Pro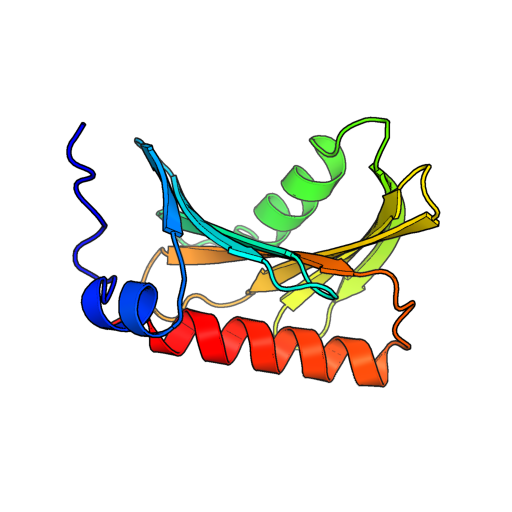tein AF-Q7P799-F1 (afdb_monomer)

Secondary structure (DSSP, 8-state):
------TTB-HHHHHHTT-EEEEEETTEEEEEEE-SSEEEEEEEEE----TTHHHHHHHHHHHHS-TTSEEEEEEE-SSEEEEEEE-TTS-EEEEEEESS-SSTTEEEEEEEEES----HHHHHHHHHHHHHHHHTTB-

Sequence (139 aa):
MSFAAPKYVDMAKLQKNSYQIIQDEEGAFLFGKSTEDVGLTVALFDVPESKDTAKKLSEEVKTTAPAEQKYVSSRENKRAYIIKFKAKDGSYTYSFVGKKPKVKNCYISTLYITNKDFKDNELDKVADQTLNEIESYLK

Radius of gyration: 14.43 Å; Cα contacts (8 Å, |Δi|>4): 246; chains: 1; bounding box: 33×35×35 Å

Nearest PDB structures (foldseek):
  6pny-assembly1_A  TM=4.634E-01  e=9.383E-03  Francisella tularensis subsp. tularensis SCHU S4
  2mj7-assembly1_A  TM=3.696E-01  e=4.442E-02  Homo sapiens
  4fpw-assembly3_A  TM=4.073E-01  e=7.739E-02  Micromonospora echinospora
  8h0h-assembly2_B  TM=2.767E-01  e=8.181E-02  Mycobacterium tuberculosis H37Rv
  2luz-assembly1_A  TM=3.361E-01  e=3.872E-01  Micromonospora echinospora

Foldseek 3Di:
DDAPDDPQFQPVLCVVVVKDFPDRDPFWTWIWHDDPFKTKIKIWGQAADDQCPLVVVLVCCVVVPDPQFAWDDWDDDPFFTWTWTAGPVQKIWIWTWGNDDPDHSTTMIMIMIGNDDDDPVVVVVVNVVVVVSRVVRGD

Structure (mmCIF, N/CA/C/O backbone):
data_AF-Q7P799-F1
#
_entry.id   AF-Q7P799-F1
#
loop_
_atom_site.group_PDB
_atom_site.id
_atom_site.type_symbol
_atom_site.label_atom_id
_atom_site.label_alt_id
_atom_site.label_comp_id
_atom_site.label_asym_id
_atom_site.label_entity_id
_atom_site.label_seq_id
_atom_site.pdbx_PDB_ins_code
_atom_site.Cartn_x
_atom_site.Cartn_y
_atom_site.Cartn_z
_atom_site.occupancy
_atom_site.B_iso_or_equiv
_atom_site.auth_seq_id
_atom_s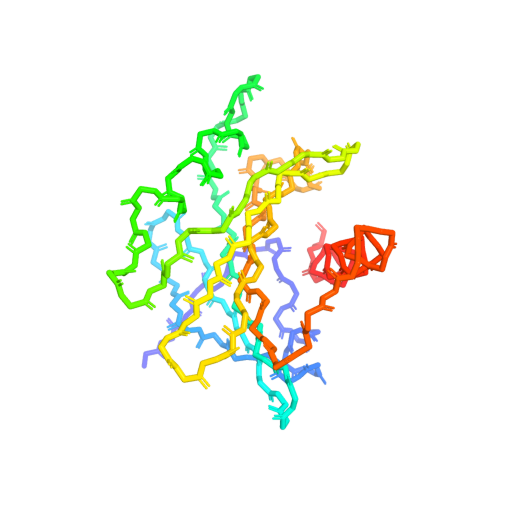ite.auth_comp_id
_atom_site.auth_asym_id
_atom_site.auth_atom_id
_atom_site.pdbx_PDB_model_num
ATOM 1 N N . MET A 1 1 ? 5.421 -20.404 16.825 1.00 46.44 1 MET A N 1
ATOM 2 C CA . MET A 1 1 ? 5.151 -18.976 17.093 1.00 46.44 1 MET A CA 1
ATOM 3 C C . MET A 1 1 ? 3.680 -18.737 16.795 1.00 46.44 1 MET A C 1
ATOM 5 O O . MET A 1 1 ? 3.229 -19.193 15.754 1.00 46.44 1 MET A O 1
ATOM 9 N N . SER A 1 2 ? 2.924 -18.153 17.727 1.00 55.91 2 SER A N 1
ATOM 10 C CA . SER A 1 2 ? 1.514 -17.792 17.521 1.00 55.91 2 SER A CA 1
ATOM 11 C C . SER A 1 2 ? 1.450 -16.281 17.373 1.00 55.91 2 SER A C 1
ATOM 13 O O . SER A 1 2 ? 1.871 -15.579 18.286 1.00 55.91 2 SER A O 1
ATOM 15 N N . PHE A 1 3 ? 0.956 -15.803 16.238 1.00 61.03 3 PHE A N 1
ATOM 16 C CA . PHE A 1 3 ? 0.707 -14.385 15.999 1.00 61.03 3 PHE A CA 1
ATOM 17 C C . PHE A 1 3 ? -0.604 -13.985 16.702 1.00 61.03 3 PHE A C 1
ATOM 19 O O . PHE A 1 3 ? -1.606 -14.698 16.594 1.00 61.03 3 PHE A O 1
ATOM 26 N N . ALA A 1 4 ? -0.591 -12.893 17.461 1.00 69.44 4 ALA A N 1
ATOM 27 C CA . ALA A 1 4 ? -1.755 -12.305 18.110 1.00 69.44 4 ALA A CA 1
ATOM 28 C C . ALA A 1 4 ? -2.288 -11.154 17.244 1.00 69.44 4 ALA A C 1
ATOM 30 O O . ALA A 1 4 ? -2.202 -9.986 17.614 1.00 69.44 4 ALA A O 1
ATOM 31 N N . ALA A 1 5 ? -2.865 -11.512 16.093 1.00 77.75 5 ALA A N 1
ATOM 32 C CA . ALA A 1 5 ? -3.353 -10.540 15.123 1.00 77.75 5 ALA A CA 1
ATOM 33 C C . ALA A 1 5 ? -4.282 -9.479 15.756 1.00 77.75 5 ALA A C 1
ATOM 35 O O . ALA A 1 5 ? -5.080 -9.812 16.648 1.00 77.75 5 ALA A O 1
ATOM 36 N N . PRO A 1 6 ? -4.255 -8.220 15.273 1.00 87.56 6 PRO A N 1
ATOM 37 C CA . PRO A 1 6 ? -5.091 -7.164 15.821 1.00 87.56 6 PRO A CA 1
ATOM 38 C C . PRO A 1 6 ? -6.576 -7.539 15.793 1.00 87.56 6 PRO A C 1
ATOM 40 O O . PRO A 1 6 ? -7.081 -8.100 14.821 1.00 87.56 6 PRO A O 1
ATOM 43 N N . LYS A 1 7 ? -7.318 -7.186 16.851 1.00 89.81 7 LYS A N 1
ATOM 44 C CA . LYS A 1 7 ? -8.736 -7.578 17.013 1.00 89.81 7 LYS A CA 1
ATOM 45 C C . LYS A 1 7 ? -9.636 -7.123 15.859 1.00 89.81 7 LYS A C 1
ATOM 47 O O . LYS A 1 7 ? -10.651 -7.765 15.582 1.00 89.81 7 LYS A O 1
ATOM 52 N N . TYR A 1 8 ? -9.262 -6.022 15.210 1.00 91.44 8 TYR A N 1
ATOM 53 C CA . TYR A 1 8 ? -9.966 -5.445 14.069 1.00 91.44 8 TYR A CA 1
ATOM 54 C C . TYR A 1 8 ? -9.675 -6.161 12.740 1.00 91.44 8 TYR A C 1
ATOM 56 O O . TYR A 1 8 ? -10.286 -5.816 11.737 1.00 91.44 8 TYR A O 1
ATOM 64 N N . VAL A 1 9 ? -8.791 -7.163 12.703 1.00 94.06 9 VAL A N 1
ATOM 65 C CA . VAL A 1 9 ? -8.484 -7.942 11.496 1.00 94.06 9 VAL A CA 1
ATOM 66 C C . VAL A 1 9 ? -9.323 -9.226 11.453 1.00 94.06 9 VAL A C 1
ATOM 68 O O . VAL A 1 9 ? -9.458 -9.965 12.434 1.00 94.06 9 VAL A O 1
ATOM 71 N N . ASP A 1 10 ? -9.911 -9.514 10.294 1.00 95.38 10 ASP A N 1
ATOM 72 C CA . ASP A 1 10 ? -10.572 -10.781 9.988 1.00 95.38 10 ASP A CA 1
ATOM 73 C C . ASP A 1 10 ? -9.571 -11.798 9.421 1.00 95.38 10 ASP A C 1
ATOM 75 O O . ASP A 1 10 ? -9.376 -11.935 8.210 1.00 95.38 10 ASP A O 1
ATOM 79 N N . MET A 1 11 ? -8.944 -12.540 10.334 1.00 93.25 11 MET A N 1
ATOM 80 C CA . MET A 1 11 ? -7.958 -13.571 10.008 1.00 93.25 11 MET A CA 1
ATOM 81 C C . MET A 1 11 ? -8.518 -14.702 9.146 1.00 93.25 11 MET A C 1
ATOM 83 O O . MET A 1 11 ? -7.819 -15.200 8.264 1.00 93.25 11 MET A O 1
ATOM 87 N N . ALA A 1 12 ? -9.781 -15.085 9.357 1.00 93.69 12 ALA A N 1
ATOM 88 C CA . ALA A 1 12 ? -10.413 -16.138 8.571 1.00 93.69 12 ALA A CA 1
ATOM 89 C C . ALA A 1 12 ? -10.582 -15.690 7.114 1.00 93.69 12 ALA A C 1
ATOM 91 O O . ALA A 1 12 ? -10.319 -16.455 6.183 1.00 93.69 12 ALA A O 1
ATOM 92 N N . LYS A 1 13 ? -10.967 -14.426 6.905 1.00 96.00 13 LYS A N 1
ATOM 93 C CA . LYS A 1 13 ? -11.105 -13.855 5.566 1.00 96.00 13 LYS A CA 1
ATOM 94 C C . LYS A 1 13 ? -9.753 -13.654 4.875 1.00 96.00 13 LYS A C 1
ATOM 96 O O . LYS A 1 13 ? -9.669 -13.934 3.680 1.00 96.00 13 LYS A O 1
ATOM 101 N N . LEU A 1 14 ? -8.702 -13.251 5.596 1.00 95.12 14 LEU A N 1
ATOM 102 C CA . LEU A 1 14 ? -7.339 -13.184 5.049 1.00 95.12 14 LEU A CA 1
ATOM 103 C C . LEU A 1 14 ? -6.858 -14.553 4.552 1.00 95.12 14 LEU A C 1
ATOM 105 O O . LEU A 1 14 ? -6.483 -14.686 3.387 1.00 95.12 14 LEU A O 1
ATOM 109 N N . GLN A 1 15 ? -6.943 -15.580 5.403 1.00 93.31 15 GLN A N 1
ATOM 110 C CA . GLN A 1 15 ? -6.525 -16.943 5.060 1.00 93.31 15 GLN A CA 1
ATOM 111 C C . GLN A 1 15 ? -7.315 -17.503 3.873 1.00 93.31 15 GLN A C 1
ATOM 113 O O . GLN A 1 15 ? -6.733 -18.090 2.962 1.00 93.31 15 GLN A O 1
ATOM 118 N N . LYS A 1 16 ? -8.635 -17.270 3.837 1.00 95.94 16 LYS A N 1
ATOM 119 C CA . LYS A 1 16 ? -9.497 -17.684 2.719 1.00 95.94 16 LYS A CA 1
ATOM 120 C C . LYS A 1 16 ? -9.078 -17.062 1.381 1.00 95.94 16 LYS A C 1
ATOM 122 O O . LYS A 1 16 ? -9.276 -17.689 0.347 1.00 95.94 16 LYS A O 1
ATOM 127 N N . ASN A 1 17 ? -8.504 -15.859 1.399 1.00 95.56 17 ASN A N 1
ATOM 128 C CA . ASN A 1 17 ? -7.997 -15.161 0.212 1.00 95.56 17 ASN A CA 1
ATOM 129 C C . ASN A 1 17 ? -6.475 -15.319 0.036 1.00 95.56 17 ASN A C 1
ATOM 131 O O . ASN A 1 17 ? -5.833 -14.491 -0.610 1.00 95.56 17 ASN A O 1
ATOM 135 N N . SER A 1 18 ? -5.903 -16.384 0.610 1.00 95.00 18 SER A N 1
ATOM 136 C CA . SER A 1 18 ? -4.503 -16.793 0.441 1.00 95.00 18 SER A CA 1
ATOM 137 C C . SER A 1 18 ? -3.462 -15.798 0.964 1.00 95.00 18 SER A C 1
ATOM 139 O O . SER A 1 18 ? -2.301 -15.860 0.562 1.00 95.00 18 SER A O 1
ATOM 141 N N . TYR A 1 19 ? -3.844 -14.909 1.883 1.00 96.31 19 TYR A N 1
ATOM 142 C CA . TYR A 1 19 ? -2.875 -14.086 2.598 1.00 96.31 19 TYR A CA 1
ATOM 143 C C . TYR A 1 19 ? -2.199 -14.874 3.715 1.00 96.31 19 TYR A C 1
ATOM 145 O O . TYR A 1 19 ? -2.831 -15.642 4.445 1.00 96.31 19 TYR A O 1
ATOM 153 N N . GLN A 1 20 ? -0.907 -14.621 3.873 1.00 94.25 20 GLN A N 1
ATOM 154 C CA . GLN A 1 20 ? -0.070 -15.160 4.930 1.00 94.25 20 GLN A CA 1
ATOM 155 C C . GLN A 1 20 ? 0.423 -14.021 5.815 1.00 94.25 20 GLN A C 1
ATOM 157 O O . GLN A 1 20 ? 0.729 -12.932 5.328 1.00 94.25 20 GLN A O 1
ATOM 162 N N . ILE A 1 21 ? 0.500 -14.277 7.118 1.00 93.44 21 ILE A N 1
ATOM 163 C CA . ILE A 1 21 ? 1.102 -13.346 8.074 1.00 93.44 21 ILE A CA 1
ATOM 164 C C . ILE A 1 21 ? 2.613 -13.378 7.855 1.00 93.44 21 ILE A C 1
ATOM 166 O O . ILE A 1 21 ? 3.205 -14.456 7.827 1.00 93.44 21 ILE A O 1
ATOM 170 N N . ILE A 1 22 ? 3.212 -12.204 7.688 1.00 91.12 22 ILE A N 1
ATOM 171 C CA . ILE A 1 22 ? 4.656 -12.032 7.511 1.00 91.12 22 ILE A CA 1
ATOM 172 C C . ILE A 1 22 ? 5.289 -11.660 8.853 1.00 91.12 22 ILE A C 1
ATOM 174 O O . ILE A 1 22 ? 6.295 -12.247 9.241 1.00 91.12 22 ILE A O 1
ATOM 178 N N . GLN A 1 23 ? 4.683 -10.709 9.566 1.00 84.44 23 GLN A N 1
ATOM 179 C CA . GLN A 1 23 ? 5.167 -10.204 10.848 1.00 84.44 23 GLN A CA 1
ATOM 180 C C . GLN A 1 23 ? 3.986 -9.678 11.662 1.00 84.44 23 GLN A C 1
ATOM 182 O O . GLN A 1 23 ? 3.041 -9.114 11.114 1.00 84.44 23 GLN A O 1
ATOM 187 N N . ASP A 1 24 ? 4.045 -9.864 12.970 1.00 80.62 24 ASP A N 1
ATOM 188 C CA . ASP A 1 24 ? 3.067 -9.347 13.922 1.00 80.62 24 ASP A CA 1
ATOM 189 C C . ASP A 1 24 ? 3.848 -8.944 15.170 1.00 80.62 24 ASP A C 1
ATOM 191 O O . ASP A 1 24 ? 4.153 -9.765 16.036 1.00 80.62 24 ASP A O 1
ATOM 195 N N . GLU A 1 25 ? 4.293 -7.691 15.160 1.00 72.38 25 GLU A N 1
ATOM 196 C CA . GLU A 1 25 ? 5.135 -7.085 16.185 1.00 72.38 25 GLU A CA 1
ATOM 197 C C . GLU A 1 25 ? 4.567 -5.722 16.591 1.00 72.38 25 GLU A C 1
ATOM 199 O O . GLU A 1 25 ? 3.661 -5.170 15.958 1.00 72.38 25 GLU A O 1
ATOM 204 N N . GLU A 1 26 ? 5.097 -5.172 17.681 1.00 70.12 26 GLU A N 1
ATOM 205 C CA . GLU A 1 26 ? 4.649 -3.896 18.225 1.00 70.12 26 GLU A CA 1
ATOM 206 C C . GLU A 1 26 ? 4.821 -2.767 17.190 1.00 70.12 26 GLU A C 1
ATOM 208 O O . GLU A 1 26 ? 5.923 -2.468 16.737 1.00 70.12 26 GLU A O 1
ATOM 213 N N . GLY A 1 27 ? 3.702 -2.152 16.795 1.00 75.50 27 GLY A N 1
ATOM 214 C CA . GLY A 1 27 ? 3.656 -1.017 15.868 1.00 75.50 27 GLY A CA 1
ATOM 215 C C . GLY A 1 27 ? 3.226 -1.343 14.432 1.00 75.50 27 GLY A C 1
ATOM 216 O O . GLY A 1 27 ? 2.735 -0.437 13.753 1.00 75.50 27 GLY A O 1
ATOM 217 N N . ALA A 1 28 ? 3.328 -2.597 13.968 1.00 85.00 28 ALA A N 1
ATOM 218 C CA . ALA A 1 28 ? 2.861 -2.966 12.629 1.00 85.00 28 ALA A CA 1
ATOM 219 C C . ALA A 1 28 ? 2.456 -4.443 12.487 1.00 85.00 28 ALA A C 1
ATOM 221 O O . ALA A 1 28 ? 3.198 -5.355 12.846 1.00 85.00 28 ALA A O 1
ATOM 222 N N . PHE A 1 29 ? 1.300 -4.672 11.858 1.00 93.62 29 PHE A N 1
ATOM 223 C CA . PHE A 1 29 ? 0.856 -6.002 11.437 1.00 93.62 29 PHE A CA 1
ATOM 224 C C . PHE A 1 29 ? 1.055 -6.166 9.929 1.00 93.62 29 PHE A C 1
ATOM 226 O O . PHE A 1 29 ? 0.441 -5.441 9.139 1.00 93.62 29 PHE A O 1
ATOM 233 N N . LEU A 1 30 ? 1.918 -7.102 9.529 1.00 95.00 30 LEU A N 1
ATOM 234 C CA . LEU A 1 30 ? 2.277 -7.344 8.137 1.00 95.00 30 LEU A CA 1
ATOM 235 C C . LEU A 1 30 ? 1.735 -8.675 7.641 1.00 95.00 30 LEU A C 1
ATOM 237 O O . LEU A 1 30 ? 1.923 -9.734 8.243 1.00 95.00 30 LEU A O 1
ATOM 241 N N . PHE A 1 31 ? 1.142 -8.631 6.461 1.00 96.44 31 PHE A N 1
ATOM 242 C CA . PHE A 1 31 ? 0.673 -9.812 5.759 1.00 96.44 31 PHE A CA 1
ATOM 243 C C . PHE A 1 31 ? 0.801 -9.606 4.255 1.00 96.44 31 PHE A C 1
ATOM 245 O O . PHE A 1 31 ? 0.886 -8.481 3.764 1.00 96.44 31 PHE A O 1
ATOM 252 N N . GLY A 1 32 ? 0.831 -10.695 3.503 1.00 97.25 32 GLY A N 1
ATOM 253 C CA . GLY A 1 32 ? 0.998 -10.611 2.064 1.00 97.25 32 GLY A CA 1
ATOM 254 C C . GLY A 1 32 ? 0.523 -11.846 1.333 1.00 97.25 32 GLY A C 1
ATOM 255 O O . GLY A 1 32 ? 0.212 -12.875 1.932 1.00 97.25 32 GLY A O 1
ATOM 256 N N . LYS A 1 33 ? 0.440 -11.711 0.018 1.00 96.75 33 LYS A N 1
ATOM 257 C CA . LYS A 1 33 ? 0.169 -12.798 -0.917 1.00 96.75 33 LYS A CA 1
ATOM 258 C C . LYS A 1 33 ? 1.022 -12.589 -2.158 1.00 96.75 33 LYS A C 1
ATOM 260 O O . LYS A 1 33 ? 1.377 -11.459 -2.489 1.00 96.75 33 LYS A O 1
ATOM 265 N N . SER A 1 34 ? 1.306 -13.669 -2.865 1.00 95.38 34 SER A N 1
ATOM 266 C CA . SER A 1 34 ? 1.904 -13.598 -4.191 1.00 95.38 34 SER A CA 1
ATOM 267 C C . SER A 1 34 ? 1.140 -14.507 -5.133 1.00 95.38 34 SER A C 1
ATOM 269 O O . SER A 1 34 ? 0.708 -15.595 -4.759 1.00 95.38 34 SER A O 1
ATOM 271 N N . THR A 1 35 ? 0.990 -14.036 -6.357 1.00 92.94 35 THR A N 1
ATOM 272 C CA . THR A 1 35 ? 0.616 -14.823 -7.532 1.00 92.94 35 THR A CA 1
ATOM 273 C C . THR A 1 35 ? 1.829 -14.881 -8.466 1.00 92.94 35 THR A C 1
ATOM 275 O O . THR A 1 35 ? 2.905 -14.410 -8.092 1.00 92.94 35 THR A O 1
ATOM 278 N N . GLU A 1 36 ? 1.668 -15.442 -9.663 1.00 90.00 36 GLU A N 1
ATOM 279 C CA . GLU A 1 36 ? 2.718 -15.445 -10.689 1.00 90.00 36 GLU A CA 1
ATOM 280 C C . GLU A 1 36 ? 3.070 -14.022 -11.169 1.00 90.00 36 GLU A C 1
ATOM 282 O O . GLU A 1 36 ? 4.240 -13.711 -11.374 1.00 90.00 36 GLU A O 1
ATOM 287 N N . ASP A 1 37 ? 2.075 -13.131 -11.260 1.00 91.75 37 ASP A N 1
ATOM 288 C CA . ASP A 1 3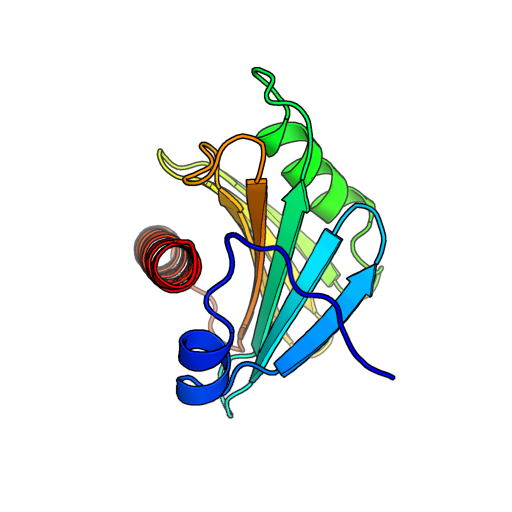7 ? 2.232 -11.792 -11.852 1.00 91.75 37 ASP A CA 1
ATOM 289 C C . ASP A 1 37 ? 2.357 -10.651 -10.833 1.00 91.75 37 ASP A C 1
ATOM 291 O O . ASP A 1 37 ? 2.799 -9.542 -11.166 1.00 91.75 37 ASP A O 1
ATOM 295 N N . VAL A 1 38 ? 1.877 -10.889 -9.610 1.00 95.62 38 VAL A N 1
ATOM 296 C CA . VAL A 1 38 ? 1.691 -9.850 -8.593 1.00 95.62 38 VAL A CA 1
ATOM 297 C C . VAL A 1 38 ? 2.122 -10.348 -7.227 1.00 95.62 38 VAL A C 1
ATOM 299 O O . VAL A 1 38 ? 1.553 -11.315 -6.713 1.00 95.62 38 VAL A O 1
ATOM 302 N N . GLY A 1 39 ? 3.050 -9.618 -6.613 1.00 97.75 39 GLY A N 1
ATOM 303 C CA . GLY A 1 39 ? 3.327 -9.674 -5.182 1.00 97.75 39 GLY A CA 1
ATOM 304 C C . GLY A 1 39 ? 2.614 -8.533 -4.461 1.00 97.75 39 GLY A C 1
ATOM 305 O O . GLY A 1 39 ? 2.614 -7.400 -4.937 1.00 97.75 39 GLY A O 1
ATOM 306 N N . LEU A 1 40 ? 2.007 -8.809 -3.310 1.00 98.19 40 LEU A N 1
ATOM 307 C CA . LEU A 1 40 ? 1.384 -7.790 -2.474 1.00 98.19 40 LEU A CA 1
ATOM 308 C C . LEU A 1 40 ? 1.798 -7.980 -1.020 1.00 98.19 40 LEU A C 1
ATOM 310 O O . LEU A 1 40 ? 1.462 -8.993 -0.407 1.00 98.19 40 LEU A O 1
ATOM 314 N N . THR A 1 41 ? 2.445 -6.962 -0.464 1.00 97.56 41 THR A N 1
ATOM 315 C CA . THR A 1 41 ? 2.721 -6.845 0.971 1.00 97.56 41 THR A CA 1
ATOM 316 C C . THR A 1 41 ? 1.886 -5.712 1.540 1.00 97.56 41 THR A C 1
ATOM 318 O O . THR A 1 41 ? 1.776 -4.650 0.932 1.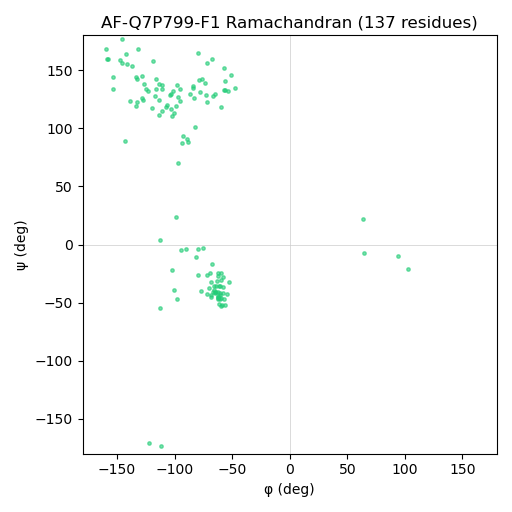00 97.56 41 THR A O 1
ATOM 321 N N . VAL A 1 42 ? 1.303 -5.926 2.711 1.00 97.81 42 VAL A N 1
ATOM 322 C CA . VAL A 1 42 ? 0.467 -4.963 3.423 1.00 97.81 42 VAL A CA 1
ATOM 323 C C . VAL A 1 42 ? 1.038 -4.772 4.815 1.00 97.81 42 VAL A C 1
ATOM 325 O O . VAL A 1 42 ? 1.333 -5.753 5.489 1.00 97.81 42 VAL A O 1
ATOM 328 N N . ALA A 1 43 ? 1.151 -3.521 5.242 1.00 96.12 43 ALA A N 1
ATOM 329 C CA . ALA A 1 43 ? 1.424 -3.134 6.614 1.00 96.12 43 ALA A CA 1
ATOM 330 C C . ALA A 1 43 ? 0.232 -2.337 7.156 1.00 96.12 43 ALA A C 1
ATOM 332 O O . ALA A 1 43 ? -0.215 -1.364 6.537 1.00 96.12 43 ALA A O 1
ATOM 333 N N . LEU A 1 44 ? -0.280 -2.763 8.309 1.00 96.19 44 LEU A N 1
ATOM 334 C CA . LEU A 1 44 ? -1.243 -2.012 9.108 1.00 96.19 44 LEU A CA 1
ATOM 335 C C . LEU A 1 44 ? -0.486 -1.336 10.247 1.00 96.19 44 LEU A C 1
ATOM 337 O O . LEU A 1 44 ? 0.032 -2.025 11.125 1.00 96.19 44 LEU A O 1
ATOM 341 N N . PHE A 1 45 ? -0.420 -0.009 10.222 1.00 93.69 45 PHE A N 1
ATOM 342 C CA . PHE A 1 45 ? 0.228 0.793 11.257 1.00 93.69 45 PHE A CA 1
ATOM 343 C C . PHE A 1 45 ? -0.816 1.328 12.227 1.00 93.69 45 PHE A C 1
ATOM 345 O O . PHE A 1 45 ? -1.684 2.092 11.808 1.00 93.69 45 PHE A O 1
ATOM 352 N N . ASP A 1 46 ? -0.718 0.959 13.505 1.00 91.25 46 ASP A N 1
ATOM 353 C CA . ASP A 1 46 ? -1.541 1.536 14.574 1.00 91.25 46 ASP A CA 1
ATOM 354 C C 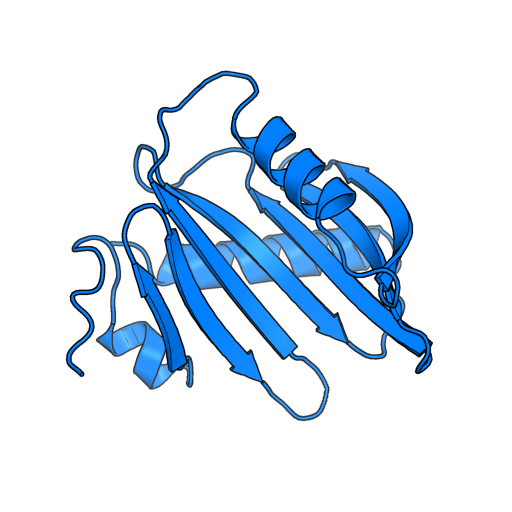. ASP A 1 46 ? -0.827 2.763 15.149 1.00 91.25 46 ASP A C 1
ATOM 356 O O . ASP A 1 46 ? 0.031 2.668 16.028 1.00 91.25 46 ASP A O 1
ATOM 360 N N . VAL A 1 47 ? -1.123 3.928 14.574 1.00 91.44 47 VAL A N 1
ATOM 361 C CA . VAL A 1 47 ? -0.463 5.194 14.899 1.00 91.44 47 VAL A CA 1
ATOM 362 C C . VAL A 1 47 ? -1.489 6.311 15.090 1.00 91.44 47 VAL A C 1
ATOM 364 O O . VAL A 1 47 ? -2.489 6.363 14.368 1.00 91.44 47 VAL A O 1
ATOM 367 N N . PRO A 1 48 ? -1.263 7.256 16.024 1.00 90.62 48 PRO A N 1
ATOM 368 C CA . PRO A 1 48 ? -2.185 8.362 16.239 1.00 90.62 48 PRO A CA 1
ATOM 369 C C . PRO A 1 48 ? -2.496 9.136 14.953 1.00 90.62 48 PRO A C 1
ATOM 371 O O . PRO A 1 48 ? -1.606 9.532 14.189 1.00 90.62 48 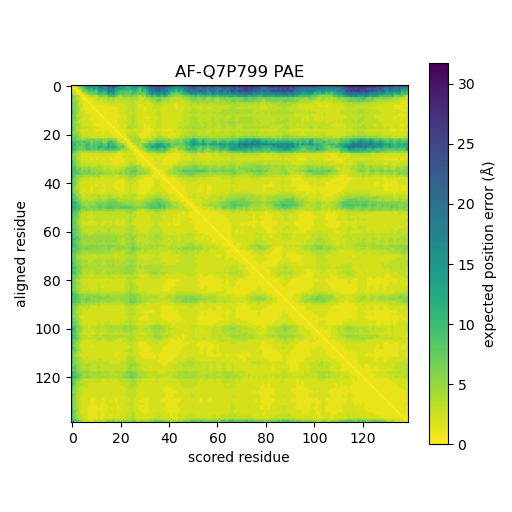PRO A O 1
ATOM 374 N N . GLU A 1 49 ? -3.784 9.384 14.724 1.00 90.69 49 GLU A N 1
ATOM 375 C CA . GLU A 1 49 ? -4.224 10.188 13.591 1.00 90.69 49 GLU A CA 1
ATOM 376 C C . GLU A 1 49 ? -3.773 11.646 13.732 1.00 90.69 49 GLU A C 1
ATOM 378 O O . GLU A 1 49 ? -4.036 12.323 14.725 1.00 90.69 49 GLU A O 1
ATOM 383 N N . SER A 1 50 ? -3.116 12.146 12.691 1.00 91.88 50 SER A N 1
ATOM 384 C CA . SER A 1 50 ? -2.775 13.553 12.523 1.00 91.88 50 SER A CA 1
ATOM 385 C C . SER A 1 50 ? -2.920 13.929 11.052 1.00 91.88 50 SER A C 1
ATOM 387 O O . SER A 1 50 ? -2.961 13.058 10.180 1.00 91.88 50 SER A O 1
ATOM 389 N N . LYS A 1 51 ? -2.966 15.233 10.762 1.00 88.31 51 LYS A N 1
ATOM 390 C CA . LYS A 1 51 ? -3.120 15.752 9.394 1.00 88.31 51 LYS A CA 1
ATOM 391 C C . LYS A 1 51 ? -2.095 15.171 8.408 1.00 88.31 51 LYS A C 1
ATOM 393 O O . LYS A 1 51 ? -2.424 14.989 7.240 1.00 88.31 51 LYS A O 1
ATOM 398 N N . ASP A 1 52 ? -0.891 14.862 8.887 1.00 94.06 52 ASP A N 1
ATOM 399 C CA . ASP A 1 52 ? 0.241 14.466 8.048 1.00 94.06 52 ASP A CA 1
ATOM 400 C C . ASP A 1 52 ? 0.662 13.000 8.240 1.00 94.06 52 ASP A C 1
ATOM 402 O O . ASP A 1 52 ? 1.635 12.578 7.621 1.00 94.06 52 ASP A O 1
ATOM 406 N N . THR A 1 53 ? -0.043 12.205 9.059 1.00 95.75 53 THR A N 1
ATOM 407 C CA . THR A 1 53 ? 0.375 10.825 9.390 1.00 95.75 53 THR A CA 1
ATOM 408 C C . THR A 1 53 ? 0.555 9.966 8.134 1.00 95.75 53 THR A C 1
ATOM 410 O O . THR A 1 53 ? 1.634 9.424 7.912 1.00 95.75 53 THR A O 1
ATOM 413 N N . ALA A 1 54 ? -0.449 9.910 7.251 1.00 96.81 54 ALA A N 1
ATOM 414 C CA . ALA A 1 54 ? -0.353 9.151 5.999 1.00 96.81 54 ALA A CA 1
ATOM 415 C C . ALA A 1 54 ? 0.762 9.660 5.071 1.00 96.81 54 ALA A C 1
ATOM 417 O O . ALA A 1 54 ? 1.408 8.875 4.377 1.00 96.81 54 ALA A O 1
ATOM 418 N N . LYS A 1 55 ? 0.997 10.977 5.051 1.00 97.31 55 LYS A N 1
ATOM 419 C CA . LYS A 1 55 ? 2.044 11.570 4.220 1.00 97.31 55 LYS A CA 1
ATOM 420 C C . LYS A 1 55 ? 3.428 11.166 4.726 1.00 97.31 55 LYS A C 1
ATOM 422 O O . LYS A 1 55 ? 4.246 10.731 3.925 1.00 97.31 55 LYS A O 1
ATOM 427 N N . LYS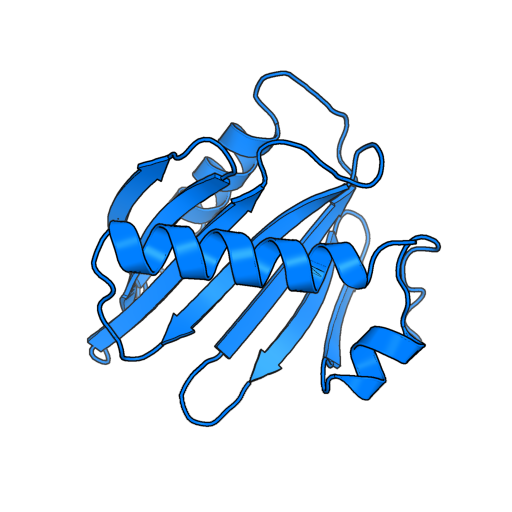 A 1 56 ? 3.650 11.237 6.042 1.00 96.75 56 LYS A N 1
ATOM 428 C CA . LYS A 1 56 ? 4.897 10.806 6.687 1.00 96.75 56 LYS A CA 1
ATOM 429 C C . LYS A 1 56 ? 5.176 9.328 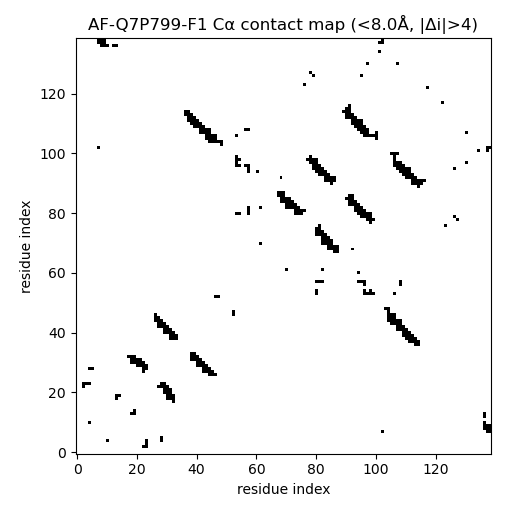6.436 1.00 96.75 56 LYS A C 1
ATOM 431 O O . LYS A 1 56 ? 6.266 9.008 5.988 1.00 96.75 56 LYS A O 1
ATOM 436 N N . LEU A 1 57 ? 4.175 8.456 6.590 1.00 96.75 57 LEU A N 1
ATOM 437 C CA . LEU A 1 57 ? 4.311 7.031 6.260 1.00 96.75 57 LEU A CA 1
ATOM 438 C C . LEU A 1 57 ? 4.703 6.816 4.788 1.00 96.75 57 LEU A C 1
ATOM 440 O O . LEU A 1 57 ? 5.561 5.994 4.479 1.00 96.75 57 LEU A O 1
ATOM 444 N N . SER A 1 58 ? 4.116 7.576 3.858 1.00 97.69 58 SER A N 1
ATOM 445 C CA . SER A 1 58 ? 4.512 7.506 2.447 1.00 97.69 58 SER A CA 1
ATOM 446 C C . SER A 1 58 ? 5.947 7.985 2.217 1.00 97.69 58 SER A C 1
ATOM 448 O O . SER A 1 58 ? 6.660 7.395 1.407 1.00 97.69 58 SER A O 1
ATOM 450 N N . GLU A 1 59 ? 6.368 9.056 2.886 1.00 97.12 59 GLU A N 1
ATOM 451 C CA . GLU A 1 59 ? 7.734 9.576 2.804 1.00 97.12 59 GLU A CA 1
ATOM 452 C C . GLU A 1 59 ? 8.743 8.589 3.402 1.00 97.12 59 GLU A C 1
ATOM 454 O O . GLU A 1 59 ? 9.793 8.371 2.803 1.00 97.12 59 GLU A O 1
ATOM 459 N N . GLU A 1 60 ? 8.399 7.918 4.501 1.00 95.81 60 GLU A N 1
ATOM 460 C CA . GLU A 1 60 ? 9.203 6.854 5.107 1.00 95.81 60 GLU A CA 1
ATOM 461 C C . GLU A 1 60 ? 9.413 5.679 4.151 1.00 95.81 60 GLU A C 1
ATOM 463 O O . GLU A 1 60 ? 10.544 5.223 3.993 1.00 95.81 60 GLU A O 1
ATOM 468 N N . VAL A 1 61 ? 8.381 5.228 3.425 1.00 95.56 61 VAL A N 1
ATOM 469 C CA . VAL A 1 61 ? 8.552 4.186 2.391 1.00 95.56 61 VAL A CA 1
ATOM 470 C C . VAL A 1 61 ? 9.564 4.618 1.325 1.00 95.56 61 VAL A C 1
ATOM 472 O O . VAL A 1 61 ? 10.341 3.803 0.834 1.00 95.56 61 VAL A O 1
ATOM 475 N N . LYS A 1 62 ? 9.591 5.905 0.964 1.00 94.31 62 LYS A N 1
ATOM 476 C CA . LYS A 1 62 ? 10.563 6.437 0.000 1.00 94.31 62 LYS A CA 1
ATOM 477 C C . LYS A 1 62 ? 11.987 6.440 0.541 1.00 94.31 62 LYS A C 1
ATOM 479 O O . LYS A 1 62 ? 12.906 6.124 -0.209 1.00 94.31 62 LYS A O 1
ATOM 484 N N . THR A 1 63 ? 12.177 6.856 1.790 1.00 95.62 63 THR A N 1
ATOM 485 C CA . THR A 1 63 ? 13.508 7.033 2.389 1.00 95.62 63 THR A CA 1
ATOM 486 C C . THR A 1 63 ? 14.122 5.719 2.859 1.00 95.62 63 THR A C 1
ATOM 488 O O . THR A 1 63 ? 15.343 5.604 2.885 1.00 95.62 63 THR A O 1
ATOM 491 N N . THR A 1 64 ? 13.291 4.733 3.195 1.00 94.12 64 THR A N 1
ATOM 492 C CA . THR A 1 64 ? 13.712 3.400 3.657 1.00 94.12 64 THR A CA 1
ATOM 493 C C . THR A 1 64 ? 13.787 2.361 2.539 1.00 94.12 64 THR A C 1
ATOM 495 O O . THR A 1 64 ? 14.222 1.235 2.780 1.00 94.12 64 THR A O 1
ATOM 498 N N . ALA A 1 65 ? 13.388 2.721 1.313 1.00 93.94 65 ALA A N 1
ATOM 499 C CA . ALA A 1 65 ? 13.470 1.833 0.163 1.00 93.94 65 ALA A CA 1
ATOM 500 C C . ALA A 1 65 ? 14.915 1.325 -0.044 1.00 93.94 65 ALA A C 1
ATOM 502 O O . ALA A 1 65 ? 15.851 2.132 -0.048 1.00 93.94 65 ALA A O 1
ATOM 503 N N . PRO A 1 66 ? 15.118 0.010 -0.258 1.00 94.19 66 PRO A N 1
ATOM 504 C CA . PRO A 1 66 ? 16.435 -0.539 -0.571 1.00 94.19 66 PRO A CA 1
ATOM 505 C C . PRO A 1 66 ? 17.049 0.111 -1.816 1.00 94.19 66 PRO A C 1
ATOM 507 O O . PRO A 1 66 ? 16.331 0.492 -2.740 1.00 94.19 66 PRO A O 1
ATOM 510 N N . ALA A 1 67 ? 18.380 0.164 -1.898 1.00 93.19 67 ALA A N 1
ATOM 511 C CA . ALA A 1 67 ? 19.090 0.773 -3.030 1.00 93.19 67 ALA A CA 1
ATOM 512 C C . ALA A 1 67 ? 18.763 0.108 -4.386 1.00 93.19 67 ALA A C 1
ATOM 514 O O . ALA A 1 67 ? 18.876 0.729 -5.447 1.00 93.19 67 ALA A O 1
ATOM 515 N N . GLU A 1 68 ? 18.347 -1.159 -4.364 1.00 94.31 68 GLU A N 1
ATOM 516 C CA . GLU A 1 68 ? 17.879 -1.919 -5.522 1.00 94.31 68 GLU A CA 1
ATOM 517 C C . GLU A 1 68 ? 16.535 -1.420 -6.066 1.00 94.31 68 GLU A C 1
ATOM 519 O O . GLU A 1 68 ? 16.265 -1.619 -7.251 1.00 94.31 68 GLU A O 1
ATOM 524 N N . GLN A 1 69 ? 15.718 -0.765 -5.237 1.00 96.44 69 GLN A N 1
ATOM 525 C CA . GLN A 1 69 ? 14.429 -0.179 -5.596 1.00 96.44 69 GLN A CA 1
ATOM 526 C C . GLN A 1 69 ? 14.626 1.294 -5.969 1.00 96.44 69 GLN A C 1
ATOM 528 O O . GLN A 1 69 ? 14.511 2.201 -5.144 1.00 96.44 69 GLN A O 1
ATOM 533 N N . LYS A 1 70 ? 14.929 1.564 -7.242 1.00 97.50 70 LYS A N 1
ATOM 534 C CA . LYS A 1 70 ? 15.168 2.935 -7.706 1.00 97.50 70 LYS A CA 1
ATOM 535 C C . LYS A 1 70 ? 13.866 3.720 -7.742 1.00 97.50 70 LYS A C 1
ATOM 537 O O . LYS A 1 70 ? 12.937 3.347 -8.453 1.00 97.50 70 LYS A O 1
ATOM 542 N N . TYR A 1 71 ? 13.820 4.839 -7.030 1.00 97.88 71 TYR A N 1
ATOM 543 C CA . TYR A 1 71 ? 12.714 5.788 -7.111 1.00 97.88 71 TYR A CA 1
ATOM 544 C C . TYR A 1 71 ? 12.499 6.281 -8.553 1.00 97.88 71 TYR A C 1
ATOM 546 O O . TYR A 1 71 ? 13.451 6.679 -9.226 1.00 97.88 71 TYR A O 1
ATOM 554 N N . VAL A 1 72 ? 11.243 6.283 -9.008 1.00 97.62 72 VAL A N 1
ATOM 555 C CA . VAL A 1 72 ? 10.835 6.777 -10.333 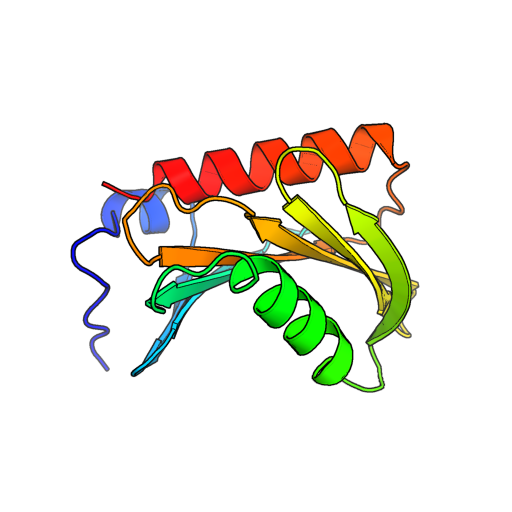1.00 97.62 72 VAL A CA 1
ATOM 556 C C . VAL A 1 72 ? 9.985 8.035 -10.198 1.00 97.62 72 VAL A C 1
ATOM 558 O O . VAL A 1 72 ? 10.295 9.060 -10.801 1.00 97.62 72 VAL A O 1
ATOM 561 N N . SER A 1 73 ? 8.904 7.974 -9.418 1.00 97.31 73 SER A N 1
ATOM 562 C CA . SER A 1 73 ? 7.983 9.100 -9.251 1.00 97.31 73 SER A CA 1
ATOM 563 C C . SER A 1 73 ? 7.159 8.994 -7.967 1.00 97.31 73 SER A C 1
ATOM 565 O O . SER A 1 73 ? 6.983 7.916 -7.399 1.00 97.31 73 SER A O 1
ATOM 567 N N . SER A 1 74 ? 6.631 10.135 -7.527 1.00 97.38 74 SER A N 1
ATOM 568 C CA . SER A 1 74 ? 5.628 10.248 -6.471 1.00 97.38 74 SER A CA 1
ATOM 569 C C . SER A 1 74 ? 4.459 11.057 -7.004 1.00 97.38 74 SER A C 1
ATOM 571 O O . SER A 1 74 ? 4.660 12.081 -7.657 1.00 97.38 74 SER A O 1
ATOM 573 N N . ARG A 1 75 ? 3.244 10.624 -6.686 1.00 96.31 75 ARG A N 1
ATOM 574 C CA . ARG A 1 75 ? 2.026 11.406 -6.893 1.00 96.31 75 ARG A CA 1
ATOM 575 C C . ARG A 1 75 ? 1.028 11.121 -5.782 1.00 96.31 75 ARG A C 1
ATOM 577 O O . ARG A 1 75 ? 1.240 10.259 -4.934 1.00 96.31 75 ARG A O 1
ATOM 584 N N . GLU A 1 76 ? -0.091 11.819 -5.813 1.00 97.19 76 GLU A N 1
ATOM 585 C CA . GLU A 1 76 ? -1.222 11.522 -4.950 1.00 97.19 76 GLU A CA 1
ATOM 586 C C . GLU A 1 76 ? -2.523 11.601 -5.738 1.00 97.19 76 GLU A C 1
ATOM 588 O O . GLU A 1 76 ? -2.633 12.337 -6.717 1.00 97.19 76 GLU A O 1
ATOM 593 N N . ASN A 1 77 ? -3.522 10.857 -5.283 1.00 95.06 77 ASN A N 1
ATOM 594 C CA . ASN A 1 77 ? -4.898 11.013 -5.729 1.00 95.06 77 ASN A CA 1
ATOM 595 C C . ASN A 1 77 ? -5.791 11.309 -4.512 1.00 95.06 77 ASN A C 1
ATOM 597 O O . ASN A 1 77 ? -5.303 11.578 -3.410 1.00 95.06 77 ASN A O 1
ATOM 601 N N . LYS A 1 78 ? -7.118 11.296 -4.673 1.00 95.38 78 LYS A N 1
ATOM 602 C CA . LYS A 1 78 ? -8.035 11.556 -3.545 1.00 95.38 78 LYS A CA 1
ATOM 603 C C . LYS A 1 78 ? -7.919 10.514 -2.424 1.00 95.38 78 LYS A C 1
ATOM 605 O O . LYS A 1 78 ? -8.261 10.827 -1.285 1.00 95.38 78 LYS A O 1
ATOM 610 N N . ARG A 1 79 ? -7.452 9.302 -2.736 1.00 96.44 79 ARG A N 1
ATOM 611 C CA . ARG A 1 79 ? -7.463 8.141 -1.846 1.00 96.44 79 ARG A CA 1
ATOM 612 C C . ARG A 1 79 ? -6.121 7.860 -1.175 1.00 96.44 79 ARG A C 1
ATOM 614 O O . ARG A 1 79 ? -6.115 7.517 0.008 1.00 96.44 79 ARG A O 1
ATOM 621 N N . ALA A 1 80 ? -5.014 8.020 -1.895 1.00 98.12 80 ALA A N 1
ATOM 622 C CA . ALA A 1 80 ? -3.704 7.539 -1.477 1.00 98.12 80 ALA A CA 1
ATOM 623 C C . ALA A 1 80 ? -2.548 8.450 -1.913 1.00 98.12 80 ALA A C 1
ATOM 625 O O . ALA A 1 80 ? -2.644 9.196 -2.895 1.00 98.12 80 ALA A O 1
ATOM 626 N N . TYR A 1 81 ? -1.444 8.347 -1.177 1.00 98.50 81 TYR A N 1
ATOM 627 C CA . TYR A 1 81 ? -0.115 8.701 -1.669 1.00 98.50 81 TYR A CA 1
ATOM 628 C C . TYR A 1 81 ? 0.460 7.509 -2.428 1.00 98.50 81 TYR A C 1
ATOM 630 O O . TYR A 1 81 ? 0.307 6.368 -1.988 1.00 98.50 81 TYR A O 1
ATOM 638 N N . ILE A 1 82 ? 1.075 7.774 -3.580 1.00 98.50 82 ILE A N 1
ATOM 639 C CA . ILE A 1 82 ? 1.533 6.742 -4.506 1.00 98.50 82 ILE A CA 1
ATOM 640 C C . ILE A 1 82 ? 2.992 6.987 -4.858 1.00 98.50 82 ILE A C 1
ATOM 642 O O . ILE A 1 82 ? 3.348 8.066 -5.338 1.00 98.50 82 ILE A O 1
ATOM 646 N N . ILE A 1 83 ? 3.830 5.971 -4.664 1.00 98.50 83 ILE A N 1
ATOM 647 C CA . ILE A 1 83 ? 5.245 6.015 -5.042 1.00 98.50 83 ILE A CA 1
ATOM 648 C C . ILE A 1 83 ? 5.548 4.865 -5.983 1.00 98.50 83 ILE A C 1
ATOM 650 O O . ILE A 1 83 ? 5.187 3.726 -5.710 1.00 98.50 83 ILE A O 1
ATOM 654 N N . LYS A 1 84 ? 6.221 5.170 -7.089 1.00 98.38 84 LYS A N 1
ATOM 655 C CA . LYS A 1 84 ? 6.689 4.188 -8.059 1.00 98.38 84 LYS A CA 1
ATOM 656 C C . LYS A 1 84 ? 8.190 3.987 -7.894 1.00 98.38 84 LYS A C 1
ATOM 658 O O . LYS A 1 84 ? 8.958 4.952 -7.954 1.00 98.38 84 LYS A O 1
ATOM 663 N N . PHE A 1 85 ? 8.591 2.731 -7.776 1.00 98.44 85 PHE A N 1
ATOM 664 C CA . PHE A 1 85 ? 9.974 2.281 -7.832 1.00 98.44 85 PHE A CA 1
ATOM 665 C C . PHE A 1 85 ? 10.169 1.327 -9.008 1.00 98.44 85 PHE A C 1
ATOM 667 O O . PHE A 1 85 ? 9.217 0.710 -9.491 1.00 98.44 85 PHE A O 1
ATOM 674 N N . LYS A 1 86 ? 11.415 1.202 -9.457 1.00 98.06 86 LYS A N 1
ATOM 675 C CA . LYS A 1 86 ? 11.842 0.220 -10.447 1.00 98.06 86 LYS A CA 1
ATOM 676 C C . LYS A 1 86 ? 13.030 -0.565 -9.909 1.00 98.06 86 LYS A C 1
ATOM 678 O O . LYS A 1 86 ? 14.049 0.024 -9.542 1.00 98.06 86 LYS A O 1
ATOM 683 N N . ALA A 1 87 ? 12.893 -1.881 -9.880 1.00 96.69 87 ALA A N 1
ATOM 684 C CA . ALA A 1 87 ? 13.948 -2.790 -9.472 1.00 96.69 87 ALA A CA 1
ATOM 685 C C . ALA A 1 87 ? 14.967 -3.014 -10.604 1.00 96.69 87 ALA A C 1
ATOM 687 O O . ALA A 1 87 ? 14.725 -2.698 -11.774 1.00 96.69 87 ALA A O 1
ATOM 688 N N . LYS A 1 88 ? 16.135 -3.570 -10.259 1.00 93.44 88 LYS A N 1
ATOM 689 C CA . LYS A 1 88 ? 17.199 -3.888 -11.232 1.00 93.44 88 LYS A CA 1
ATOM 690 C C . LYS A 1 88 ? 16.774 -4.932 -12.271 1.00 93.44 88 LYS A C 1
ATOM 692 O O . LYS A 1 88 ? 17.241 -4.857 -13.402 1.00 93.44 88 LYS A O 1
ATOM 697 N N . ASP A 1 89 ? 15.902 -5.863 -11.895 1.00 93.44 89 ASP A N 1
ATOM 698 C CA . ASP A 1 89 ? 15.354 -6.900 -12.781 1.00 93.44 89 ASP A CA 1
ATOM 699 C C . ASP A 1 89 ? 14.285 -6.372 -13.758 1.00 93.44 89 ASP A C 1
ATOM 701 O O . ASP A 1 89 ? 13.814 -7.105 -14.622 1.00 93.44 89 ASP A O 1
ATOM 705 N N . GLY A 1 90 ? 13.936 -5.085 -13.662 1.00 95.38 90 GLY A N 1
ATOM 706 C CA . GLY A 1 90 ? 12.957 -4.431 -14.520 1.00 95.38 90 GLY A CA 1
ATOM 707 C C . GLY A 1 90 ? 11.540 -4.400 -13.953 1.00 95.38 90 GLY A C 1
ATOM 708 O O . GLY A 1 90 ? 10.727 -3.653 -14.500 1.00 95.38 90 GLY A O 1
ATOM 709 N N . SER A 1 91 ? 11.264 -5.119 -12.860 1.00 96.94 91 SER A N 1
ATOM 710 C CA . SER A 1 91 ? 9.971 -5.083 -12.177 1.00 96.94 91 SER A CA 1
ATOM 711 C C . SER A 1 91 ? 9.707 -3.723 -11.519 1.00 96.94 91 SER A C 1
ATOM 713 O O . SER A 1 91 ? 10.611 -2.912 -11.276 1.00 96.94 91 SER A O 1
ATOM 715 N N . TYR A 1 92 ? 8.434 -3.458 -11.248 1.00 98.38 92 TYR A N 1
ATOM 716 C CA . TYR A 1 92 ? 7.948 -2.243 -10.618 1.00 98.38 92 TYR A CA 1
ATOM 717 C C . TYR A 1 92 ? 7.373 -2.552 -9.244 1.00 98.38 92 TYR A C 1
ATOM 719 O O . TYR A 1 92 ? 6.613 -3.504 -9.079 1.00 98.38 92 TYR A O 1
ATOM 727 N N . THR A 1 93 ? 7.676 -1.681 -8.285 1.00 98.38 93 THR A N 1
ATOM 728 C CA . THR A 1 93 ? 7.012 -1.663 -6.981 1.00 98.38 93 THR A CA 1
ATOM 729 C C . THR A 1 93 ? 6.220 -0.372 -6.869 1.00 98.38 93 THR A C 1
ATOM 731 O O . THR A 1 93 ? 6.775 0.721 -7.001 1.00 98.38 93 THR A O 1
ATOM 734 N N . TYR A 1 94 ? 4.927 -0.487 -6.604 1.00 98.50 94 TYR A N 1
ATOM 735 C CA . TYR A 1 94 ? 4.051 0.636 -6.316 1.00 98.50 94 TYR A CA 1
ATOM 736 C C . TYR A 1 94 ? 3.701 0.628 -4.832 1.00 98.50 94 TYR A C 1
ATOM 738 O O . TYR A 1 94 ? 3.106 -0.325 -4.337 1.00 98.50 94 TYR A O 1
ATOM 746 N N . SER A 1 95 ? 4.078 1.687 -4.122 1.00 98.50 95 SER A N 1
ATOM 747 C CA . SER A 1 95 ? 3.607 1.923 -2.762 1.00 98.50 95 SER A CA 1
ATOM 748 C C . SER A 1 95 ? 2.280 2.669 -2.799 1.00 98.50 95 SER A C 1
ATOM 750 O O . SER A 1 95 ? 2.197 3.705 -3.465 1.00 98.50 95 SER A O 1
ATOM 752 N N . PHE A 1 96 ? 1.272 2.174 -2.080 1.00 98.69 96 PHE A N 1
ATOM 753 C CA . PHE A 1 96 ? 0.024 2.895 -1.828 1.00 98.69 96 PHE A CA 1
ATOM 754 C C . PHE A 1 96 ? -0.167 3.086 -0.327 1.00 98.69 96 PHE A C 1
ATOM 756 O O . PHE A 1 96 ? -0.344 2.105 0.398 1.00 98.69 96 PHE A O 1
ATOM 763 N N . VAL A 1 97 ? -0.190 4.342 0.124 1.00 98.56 97 VAL A N 1
ATOM 764 C CA . VAL A 1 97 ? -0.510 4.697 1.513 1.00 98.56 97 VAL A CA 1
ATOM 765 C C . VAL A 1 97 ? -1.858 5.400 1.561 1.00 98.56 97 VAL A C 1
ATOM 767 O O . VAL A 1 97 ? -2.020 6.497 1.018 1.00 98.56 97 VAL A O 1
ATOM 770 N N . GLY A 1 98 ? -2.839 4.763 2.201 1.00 98.06 98 GLY A N 1
ATOM 771 C CA . GLY A 1 98 ? -4.193 5.293 2.329 1.00 98.06 98 GLY A CA 1
ATOM 772 C C . GLY A 1 98 ? -4.222 6.576 3.163 1.00 98.06 98 GLY A C 1
ATOM 773 O O . GLY A 1 98 ? -3.710 6.619 4.278 1.00 98.06 98 GLY A O 1
ATOM 774 N N . LYS A 1 99 ? -4.855 7.634 2.644 1.00 97.50 99 LYS A N 1
ATOM 775 C CA . LYS A 1 99 ? -4.912 8.945 3.320 1.00 97.50 99 LYS A CA 1
ATOM 776 C C . LYS A 1 99 ? -5.814 8.974 4.549 1.00 97.50 99 LYS A C 1
ATOM 778 O O . LYS A 1 99 ? -5.650 9.840 5.401 1.00 97.50 99 LYS A O 1
ATOM 783 N N . LYS A 1 100 ? -6.813 8.093 4.588 1.00 94.31 100 LYS A N 1
ATOM 784 C CA . LYS A 1 100 ? -7.834 8.040 5.635 1.00 94.31 100 LYS A CA 1
ATOM 785 C C . LYS A 1 100 ? -7.996 6.597 6.097 1.00 94.31 100 LYS A C 1
ATOM 787 O O . LYS A 1 100 ? -8.297 5.759 5.241 1.00 94.31 100 LYS A O 1
ATOM 792 N N . PRO A 1 101 ? -7.807 6.312 7.391 1.00 93.62 101 PRO A N 1
ATOM 793 C CA . PRO A 1 101 ? -7.953 4.967 7.912 1.00 93.62 101 PRO A CA 1
ATOM 794 C C . PRO A 1 101 ? -9.443 4.598 8.042 1.00 93.62 101 PRO A C 1
ATOM 796 O O . PRO A 1 101 ? -10.274 5.442 8.377 1.00 93.62 101 PRO A O 1
ATOM 799 N N . LYS A 1 102 ? -9.797 3.338 7.751 1.00 93.69 102 LYS A N 1
ATOM 800 C CA . LYS A 1 102 ? -11.157 2.803 7.971 1.00 93.69 102 LYS A CA 1
ATOM 801 C C . LYS A 1 102 ? -11.403 2.488 9.450 1.00 93.69 102 LYS A C 1
ATOM 803 O O . LYS A 1 102 ? -12.488 2.739 9.965 1.00 93.69 102 LYS A O 1
ATOM 808 N N . VAL A 1 103 ? -10.391 1.933 10.113 1.00 93.69 103 VAL A N 1
ATOM 809 C CA . VAL A 1 103 ? -10.361 1.678 11.557 1.00 93.69 103 VAL A CA 1
ATOM 810 C C . VAL A 1 103 ? -9.520 2.773 12.192 1.00 93.69 103 VAL A C 1
ATOM 812 O O . VAL A 1 103 ? -8.429 3.046 11.704 1.00 93.69 103 VAL A O 1
ATOM 815 N N . LYS A 1 104 ? -10.012 3.399 13.264 1.00 92.38 104 LYS A N 1
ATOM 816 C CA . LYS A 1 104 ? -9.314 4.500 13.945 1.00 92.38 104 LYS A CA 1
ATOM 817 C C . LYS A 1 104 ? -7.840 4.155 14.197 1.00 92.38 104 LYS A C 1
ATOM 819 O O . LYS A 1 104 ? -7.559 3.055 14.662 1.00 92.38 104 LYS A O 1
ATOM 824 N N . ASN A 1 105 ? -6.939 5.096 13.907 1.00 92.00 105 ASN A N 1
ATOM 825 C CA . ASN A 1 105 ? -5.475 4.972 14.012 1.00 92.00 105 ASN A CA 1
ATOM 826 C C . ASN A 1 105 ? -4.798 3.937 13.085 1.00 92.00 105 ASN A C 1
ATOM 828 O O . ASN A 1 105 ? -3.576 3.932 12.997 1.00 92.00 105 ASN A O 1
ATOM 832 N N . CYS A 1 106 ? -5.539 3.100 12.353 1.00 94.00 106 CYS A N 1
ATOM 833 C CA . CYS A 1 106 ? -4.972 2.036 11.522 1.00 94.00 106 CYS A CA 1
ATOM 834 C C . CYS A 1 106 ? -4.736 2.504 10.076 1.00 94.00 106 CYS A C 1
ATOM 836 O O . CYS A 1 106 ? -5.622 2.403 9.218 1.00 94.00 106 CYS A O 1
ATOM 838 N N . TYR A 1 107 ? -3.530 2.984 9.777 1.00 96.38 107 TYR A N 1
ATOM 839 C CA . TYR A 1 107 ? -3.139 3.369 8.419 1.00 96.38 107 TYR A CA 1
ATOM 840 C C . TYR A 1 107 ? -2.667 2.160 7.610 1.00 96.38 107 TYR A C 1
ATOM 842 O O . TYR A 1 107 ? -1.871 1.349 8.079 1.00 96.38 107 TYR A O 1
ATOM 850 N N . ILE A 1 108 ? -3.141 2.063 6.367 1.00 97.81 108 ILE A N 1
ATOM 851 C CA . ILE A 1 108 ? -2.762 1.004 5.428 1.00 97.81 108 ILE A CA 1
ATOM 852 C C . ILE A 1 108 ? -1.632 1.515 4.533 1.00 97.81 108 ILE A C 1
ATOM 854 O O . ILE A 1 108 ? -1.807 2.511 3.824 1.00 97.81 108 ILE A O 1
ATOM 858 N N . SER A 1 109 ? -0.514 0.793 4.524 1.00 97.69 109 SER A N 1
ATOM 859 C CA . SER A 1 109 ? 0.545 0.906 3.520 1.00 97.69 109 SER A CA 1
ATOM 860 C C . SER A 1 109 ? 0.653 -0.411 2.765 1.00 97.69 109 SER A C 1
ATOM 862 O O . SER A 1 109 ? 0.654 -1.481 3.371 1.00 97.69 109 SER A O 1
ATOM 864 N N . THR A 1 110 ? 0.728 -0.355 1.441 1.00 98.31 110 THR A N 1
ATOM 865 C CA . THR A 1 110 ? 0.871 -1.550 0.603 1.00 98.31 110 THR A CA 1
ATOM 866 C C . THR A 1 110 ? 2.036 -1.399 -0.352 1.00 98.31 110 THR A C 1
ATOM 868 O O . THR A 1 110 ? 2.278 -0.302 -0.848 1.00 98.31 110 THR A O 1
ATOM 871 N N . LEU A 1 111 ? 2.729 -2.500 -0.626 1.00 98.25 111 LEU A N 1
ATOM 872 C CA . LEU A 1 111 ? 3.707 -2.623 -1.699 1.00 98.25 111 LEU A CA 1
ATOM 873 C C . LEU A 1 111 ? 3.154 -3.609 -2.725 1.00 98.25 111 LEU A C 1
ATOM 875 O O . LEU A 1 111 ? 3.028 -4.799 -2.439 1.00 98.25 111 LEU A O 1
ATOM 879 N N . TYR A 1 112 ? 2.812 -3.097 -3.902 1.00 98.50 112 TYR A N 1
ATOM 880 C CA . TYR A 1 112 ? 2.310 -3.858 -5.038 1.00 98.50 112 TYR A CA 1
ATOM 881 C C . TYR A 1 112 ? 3.440 -4.045 -6.051 1.00 98.50 112 TYR A C 1
ATOM 883 O O . TYR A 1 112 ? 3.882 -3.084 -6.683 1.00 98.50 112 TYR A O 1
ATOM 891 N N . ILE A 1 113 ? 3.914 -5.275 -6.198 1.00 98.12 113 ILE A N 1
ATOM 892 C CA . ILE A 1 113 ? 5.041 -5.648 -7.053 1.00 98.12 113 ILE A CA 1
ATOM 893 C C . ILE A 1 113 ? 4.494 -6.301 -8.317 1.00 98.12 113 ILE A C 1
ATOM 895 O O . ILE A 1 113 ? 3.678 -7.215 -8.232 1.00 98.12 113 ILE A O 1
ATOM 899 N N . THR A 1 114 ? 4.931 -5.844 -9.488 1.00 98.25 114 THR A N 1
ATOM 900 C CA . THR A 1 114 ? 4.508 -6.399 -10.779 1.00 98.25 114 THR A CA 1
ATOM 901 C C . THR A 1 114 ? 5.517 -6.097 -11.884 1.00 98.25 114 THR A C 1
ATOM 903 O O . THR A 1 114 ? 6.281 -5.138 -11.805 1.00 98.25 114 THR A O 1
ATOM 906 N N . ASN A 1 115 ? 5.477 -6.862 -12.972 1.00 97.56 115 ASN A N 1
ATOM 907 C CA . ASN A 1 115 ? 6.227 -6.554 -14.193 1.00 97.56 115 ASN A CA 1
ATOM 908 C C . ASN A 1 115 ? 5.531 -5.509 -15.085 1.00 97.56 115 ASN A C 1
ATOM 910 O O . ASN A 1 115 ? 6.133 -5.009 -16.037 1.00 97.56 115 ASN A O 1
ATOM 914 N N . LYS A 1 116 ? 4.268 -5.158 -14.799 1.00 97.38 116 LYS A N 1
ATOM 915 C CA . LYS A 1 116 ? 3.507 -4.189 -15.595 1.00 97.38 116 LYS A CA 1
ATOM 916 C C . LYS A 1 116 ? 3.817 -2.748 -15.183 1.00 97.38 116 LYS A C 1
ATOM 918 O O . LYS A 1 116 ? 3.606 -2.359 -14.038 1.00 97.38 116 LYS A O 1
ATOM 923 N N . ASP A 1 117 ? 4.210 -1.929 -16.158 1.00 97.50 117 ASP A N 1
ATOM 924 C CA . ASP A 1 117 ? 4.251 -0.476 -15.993 1.00 97.50 117 ASP A CA 1
ATOM 925 C C . ASP A 1 117 ? 2.851 0.125 -16.216 1.00 97.50 117 ASP A C 1
ATOM 927 O O . ASP A 1 117 ? 2.392 0.263 -17.352 1.00 97.50 117 ASP A O 1
ATOM 931 N N . PHE A 1 118 ? 2.144 0.442 -15.132 1.00 97.38 118 PHE A N 1
ATOM 932 C CA . PHE A 1 118 ? 0.818 1.055 -15.202 1.00 97.38 118 PHE A CA 1
ATOM 933 C C . PHE A 1 118 ? 0.868 2.528 -15.613 1.00 97.38 118 PHE A C 1
ATOM 935 O O . PHE A 1 118 ? 1.655 3.318 -15.085 1.00 97.38 118 PHE A O 1
ATOM 942 N N . LYS A 1 119 ? -0.082 2.924 -16.467 1.00 95.94 119 LYS A N 1
ATOM 943 C CA . LYS A 1 119 ? -0.427 4.337 -16.676 1.00 95.94 119 LYS A CA 1
ATOM 944 C C . LYS A 1 119 ? -1.179 4.885 -15.463 1.00 95.94 119 LYS A C 1
ATOM 946 O O . LYS A 1 119 ? -1.836 4.129 -14.752 1.00 95.94 119 LYS A O 1
ATOM 951 N N . ASP A 1 120 ? -1.153 6.200 -15.257 1.00 93.19 120 ASP A N 1
ATOM 952 C CA . ASP A 1 120 ? -1.728 6.832 -14.057 1.00 93.19 120 ASP A CA 1
ATOM 953 C C . ASP A 1 120 ? -3.201 6.471 -13.809 1.00 93.19 120 ASP A C 1
ATOM 955 O O . ASP A 1 120 ? -3.574 6.140 -12.685 1.00 93.19 120 ASP A O 1
ATOM 959 N N . ASN A 1 121 ? -4.027 6.453 -14.858 1.00 94.38 121 ASN A N 1
ATOM 960 C CA . ASN A 1 121 ? -5.448 6.107 -14.760 1.00 94.38 121 ASN A CA 1
ATOM 961 C C . ASN A 1 121 ? -5.701 4.626 -14.425 1.00 94.38 121 ASN A C 1
ATOM 963 O O . ASN A 1 121 ? -6.695 4.298 -13.779 1.00 94.38 121 ASN A O 1
ATOM 967 N N . GLU A 1 122 ? -4.838 3.719 -14.884 1.00 96.94 122 GLU A N 1
ATOM 968 C CA . GLU A 1 122 ? -4.873 2.309 -14.490 1.00 96.94 122 GLU A CA 1
ATOM 969 C C . GLU A 1 122 ? -4.399 2.160 -13.045 1.00 96.94 122 GLU A C 1
ATOM 971 O O . GLU A 1 122 ? -5.016 1.447 -12.260 1.00 96.94 122 GLU A O 1
ATOM 976 N N . LEU A 1 123 ? -3.340 2.880 -12.680 1.00 96.81 123 LEU A N 1
ATOM 977 C CA . LEU A 1 123 ? -2.738 2.831 -11.358 1.00 96.81 123 LEU A CA 1
ATOM 978 C C . LEU A 1 123 ? -3.672 3.377 -10.272 1.00 96.81 123 LEU A C 1
ATOM 980 O O . LEU A 1 123 ? -3.688 2.841 -9.170 1.00 96.81 123 LEU A O 1
ATOM 984 N N . ASP A 1 124 ? -4.475 4.403 -10.573 1.00 97.38 124 ASP A N 1
ATOM 985 C CA . ASP A 1 124 ? -5.555 4.865 -9.689 1.00 97.38 124 ASP A CA 1
ATOM 986 C C . ASP A 1 124 ? -6.543 3.733 -9.374 1.00 97.38 124 ASP A C 1
ATOM 988 O O . ASP A 1 124 ? -6.858 3.494 -8.210 1.00 97.38 124 ASP A O 1
ATOM 992 N N . LYS A 1 125 ? -6.974 2.981 -10.396 1.00 97.75 125 LYS A N 1
ATOM 993 C CA . LYS A 1 125 ? -7.891 1.846 -10.215 1.00 97.75 125 LYS A CA 1
ATOM 994 C C . LYS A 1 125 ? -7.254 0.726 -9.399 1.00 97.75 125 LYS A C 1
ATOM 996 O O . LYS A 1 125 ? -7.918 0.169 -8.532 1.00 97.75 125 LYS A O 1
ATOM 1001 N N . VAL A 1 126 ? -5.981 0.416 -9.656 1.00 97.62 126 VAL A N 1
ATOM 1002 C CA . VAL A 1 126 ? -5.235 -0.600 -8.897 1.00 97.62 126 VAL A CA 1
ATOM 1003 C C . VAL A 1 126 ? -5.119 -0.197 -7.428 1.00 97.62 126 VAL A C 1
ATOM 1005 O O . VAL A 1 126 ? -5.375 -1.027 -6.557 1.00 97.62 126 VAL A O 1
ATOM 1008 N N . ALA A 1 127 ? -4.791 1.066 -7.140 1.00 98.12 127 ALA A N 1
ATOM 1009 C CA . ALA A 1 127 ? -4.714 1.573 -5.773 1.00 98.12 127 ALA A CA 1
ATOM 1010 C C . ALA A 1 127 ? -6.071 1.465 -5.058 1.00 98.12 127 ALA A C 1
ATOM 1012 O O . ALA A 1 127 ? -6.136 0.941 -3.946 1.00 98.12 127 ALA A O 1
ATOM 1013 N N . ASP A 1 128 ? -7.158 1.887 -5.710 1.00 98.00 128 ASP A N 1
ATOM 1014 C CA . ASP A 1 128 ? -8.509 1.805 -5.146 1.00 98.00 128 ASP A CA 1
ATOM 1015 C C . ASP A 1 128 ? -8.936 0.353 -4.890 1.00 98.00 128 ASP A C 1
ATOM 1017 O O . ASP A 1 128 ? -9.423 0.033 -3.808 1.00 98.00 128 ASP A O 1
ATOM 1021 N N . GLN A 1 129 ? -8.730 -0.546 -5.857 1.00 97.75 129 GLN A N 1
ATOM 1022 C CA . GLN A 1 129 ? -9.062 -1.966 -5.714 1.00 97.75 129 GLN A CA 1
ATOM 1023 C C . GLN A 1 129 ? -8.257 -2.627 -4.597 1.00 97.75 129 GLN A C 1
ATOM 1025 O O . GLN A 1 129 ? -8.835 -3.335 -3.774 1.00 97.75 129 GLN A O 1
ATOM 1030 N N . THR A 1 130 ? -6.953 -2.353 -4.538 1.00 97.94 130 THR A N 1
ATOM 1031 C CA . THR A 1 130 ? -6.063 -2.891 -3.504 1.00 97.94 130 THR A CA 1
ATOM 1032 C C . THR A 1 130 ? -6.519 -2.425 -2.125 1.00 97.94 130 THR A C 1
ATOM 1034 O O . THR A 1 130 ? -6.743 -3.245 -1.240 1.00 97.94 130 THR A O 1
ATOM 1037 N N . LEU A 1 131 ? -6.732 -1.119 -1.936 1.00 98.31 131 LEU A N 1
ATOM 1038 C CA . LEU A 1 131 ? -7.161 -0.576 -0.647 1.00 98.31 131 LEU A CA 1
ATOM 1039 C C . LEU A 1 131 ? -8.553 -1.078 -0.242 1.00 98.31 131 LEU A C 1
ATOM 1041 O O . LEU A 1 131 ? -8.734 -1.451 0.912 1.00 98.31 131 LEU A O 1
ATOM 1045 N N . ASN A 1 132 ? -9.507 -1.159 -1.176 1.00 98.06 132 ASN A N 1
ATOM 1046 C CA . ASN A 1 132 ? -10.838 -1.708 -0.902 1.00 98.06 132 ASN A CA 1
ATOM 1047 C C . ASN A 1 132 ? -10.776 -3.184 -0.488 1.00 98.06 132 ASN A C 1
ATOM 1049 O O . ASN A 1 132 ? -11.492 -3.595 0.426 1.00 98.06 132 ASN A O 1
ATOM 1053 N N . GLU A 1 133 ? -9.927 -3.983 -1.143 1.00 97.44 133 GLU A N 1
ATOM 1054 C CA . GLU A 1 133 ? -9.703 -5.378 -0.769 1.00 97.44 133 GLU A CA 1
ATOM 1055 C C . GLU A 1 133 ? -9.201 -5.462 0.679 1.00 97.44 133 GLU A C 1
ATOM 1057 O O . GLU A 1 133 ? -9.819 -6.150 1.498 1.00 97.44 133 GLU A O 1
ATOM 1062 N N . ILE A 1 134 ? -8.143 -4.711 1.008 1.00 97.75 134 ILE A N 1
ATOM 1063 C CA . ILE A 1 134 ? -7.533 -4.713 2.343 1.00 97.75 134 ILE A CA 1
ATOM 1064 C C . ILE A 1 134 ? -8.512 -4.237 3.414 1.00 97.75 134 ILE A C 1
ATOM 1066 O O . ILE A 1 134 ? -8.675 -4.884 4.447 1.00 97.75 134 ILE A O 1
ATOM 1070 N N . GLU A 1 135 ? -9.225 -3.146 3.160 1.00 97.38 135 GLU A N 1
ATOM 1071 C CA . GLU A 1 135 ? -10.240 -2.629 4.073 1.00 97.38 135 GLU A CA 1
ATOM 1072 C C . GLU A 1 135 ? -11.386 -3.611 4.298 1.00 97.38 135 GLU A C 1
ATOM 1074 O O . GLU A 1 135 ? -12.010 -3.596 5.360 1.00 97.38 135 GLU A O 1
ATOM 1079 N N . SER A 1 136 ? -11.669 -4.489 3.334 1.00 97.25 136 SER A N 1
ATOM 1080 C CA . SER A 1 136 ? -12.680 -5.532 3.490 1.00 97.25 136 SER A CA 1
ATOM 1081 C C . SER A 1 136 ? -12.287 -6.598 4.522 1.00 97.25 136 SER A C 1
ATOM 1083 O O . SER A 1 136 ? -13.163 -7.343 4.968 1.00 97.25 136 SER A O 1
ATOM 1085 N N . TYR A 1 137 ? -11.006 -6.682 4.894 1.00 96.31 137 TYR A N 1
ATOM 1086 C CA . TYR A 1 137 ? -10.493 -7.555 5.953 1.00 96.31 137 TYR A CA 1
ATOM 1087 C C . TYR A 1 137 ? -10.484 -6.878 7.327 1.00 96.31 137 TYR A C 1
ATOM 1089 O O . TYR A 1 137 ? -10.160 -7.527 8.320 1.00 96.31 137 TYR A O 1
ATOM 1097 N N . LEU A 1 138 ? -10.849 -5.594 7.396 1.00 95.06 138 LEU A N 1
ATOM 1098 C CA . LEU A 1 138 ? -10.979 -4.845 8.641 1.00 95.06 138 LEU A CA 1
ATOM 1099 C C . LEU A 1 138 ? -12.449 -4.827 9.094 1.00 95.06 138 LEU A C 1
ATOM 1101 O O . LEU A 1 138 ? -13.331 -4.462 8.303 1.00 95.06 138 LEU A O 1
ATOM 1105 N N . LYS A 1 139 ? -12.685 -5.243 10.343 1.00 88.62 139 LYS A N 1
ATOM 1106 C CA . LYS A 1 139 ? -13.998 -5.344 11.003 1.00 88.62 139 LYS A CA 1
ATOM 1107 C C . LYS A 1 139 ? -14.551 -3.985 11.415 1.00 88.62 139 LYS A C 1
ATOM 1109 O O . LYS A 1 139 ? -13.747 -3.116 11.816 1.00 88.62 139 LYS A O 1
#

pLDDT: mean 93.74, std 7.85, range [46.44, 98.69]

Mean predicted aligned error: 3.46 Å

Solvent-accessible surface area (backbone atoms only — not comparable to full-atom values): 7734 Å² total; per-residue (Å²): 138,85,76,82,72,61,89,51,51,39,62,69,59,37,49,75,70,60,39,41,80,75,46,74,53,97,62,39,45,28,33,30,40,71,60,98,66,39,39,37,42,38,37,39,32,70,45,80,82,53,100,54,44,40,56,51,55,45,50,46,56,64,73,67,48,54,88,60,45,36,82,72,52,75,52,70,61,100,59,28,41,37,38,37,27,38,34,85,89,65,33,30,38,37,37,40,18,34,63,68,53,91,45,89,39,34,36,46,37,34,41,42,33,26,75,69,87,70,52,72,78,55,43,52,51,52,49,52,52,50,50,51,56,57,52,70,36,47,108

Organism: NCBI:txid209882